Protein AF-F4CV14-F1 (afdb_monomer)

InterPro domains:
  IPR010985 Ribbon-helix-helix [SSF47598] (3-48)

Foldseek 3Di:
DDDDDDDDPVRVVVLVVVCVVVVHDSVVSVVVVVVVVVVVVVVVVVVVVVCVVVVVVVVVVVVVVVVD

Nearest PDB structures (foldseek):
  7vp2-assembly1_B  TM=6.759E-01  e=8.352E+00  Arabidopsis thaliana

Sequence (68 aa):
MAINVRFTDDELAALRAQAEVEQRSMDAVARDAVRQYIERRAHHDSVAEALAVLGPRRRDLMRRLGSA

Organism: Pseudonocardia dioxanivorans (strain ATCC 55486 / DSM 44775 / JCM 13855 / CB1190) (NCBI:txid675635)

Structure (mmCIF, N/CA/C/O backbone):
data_AF-F4CV14-F1
#
_entry.id   AF-F4CV14-F1
#
loop_
_atom_site.group_PDB
_atom_site.id
_atom_site.type_symbol
_atom_site.label_atom_id
_atom_site.label_alt_id
_atom_site.label_comp_id
_atom_site.label_asym_id
_atom_site.label_entity_id
_atom_site.label_seq_id
_atom_site.pdbx_PDB_ins_code
_atom_site.Cartn_x
_atom_site.Cartn_y
_atom_site.Cartn_z
_atom_site.occupancy
_atom_site.B_iso_or_equiv
_atom_site.auth_seq_id
_atom_site.auth_comp_id
_atom_site.auth_asym_id
_atom_site.auth_atom_id
_atom_site.pdbx_PDB_model_num
ATOM 1 N N . MET A 1 1 ? 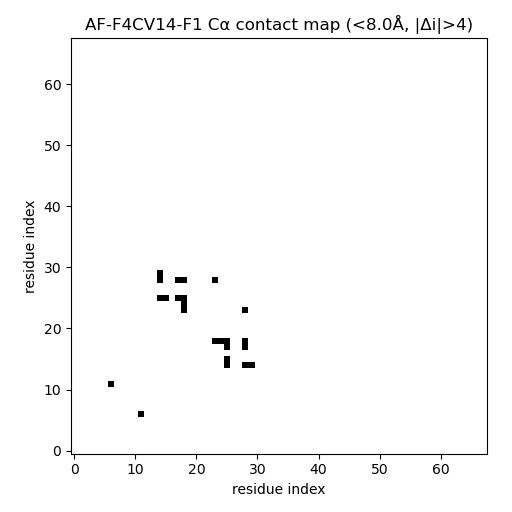8.497 -13.485 10.253 1.00 64.56 1 MET A N 1
ATOM 2 C CA . MET A 1 1 ? 9.216 -12.337 10.856 1.00 64.56 1 MET A CA 1
ATOM 3 C C . MET A 1 1 ? 8.205 -11.253 11.198 1.00 64.56 1 MET A C 1
ATOM 5 O O . MET A 1 1 ? 7.201 -11.179 10.501 1.00 64.56 1 MET A O 1
ATOM 9 N N . ALA A 1 2 ? 8.444 -10.449 12.238 1.00 80.19 2 ALA A N 1
ATOM 10 C CA . ALA A 1 2 ? 7.559 -9.354 12.641 1.00 80.19 2 ALA A CA 1
ATOM 11 C C . ALA A 1 2 ? 8.329 -8.028 12.659 1.00 80.19 2 ALA A C 1
ATOM 13 O O . ALA A 1 2 ? 9.455 -7.974 13.151 1.00 80.19 2 ALA A O 1
ATOM 14 N N . ILE A 1 3 ? 7.717 -6.980 12.112 1.00 84.69 3 ILE A N 1
ATOM 15 C CA . ILE A 1 3 ? 8.205 -5.598 12.149 1.00 84.69 3 ILE A CA 1
ATOM 16 C C . ILE A 1 3 ? 7.121 -4.778 12.846 1.00 84.69 3 ILE A C 1
ATOM 18 O O . ILE A 1 3 ? 5.939 -4.976 12.571 1.00 84.69 3 ILE A O 1
ATOM 22 N N . ASN A 1 4 ? 7.512 -3.883 13.754 1.00 87.81 4 ASN A N 1
ATOM 23 C CA . ASN A 1 4 ? 6.587 -2.956 14.400 1.00 87.81 4 ASN A CA 1
ATOM 24 C C . ASN A 1 4 ? 6.716 -1.582 13.732 1.00 87.81 4 ASN A C 1
ATOM 26 O O . ASN A 1 4 ? 7.780 -0.965 13.790 1.00 87.81 4 ASN A O 1
ATOM 30 N N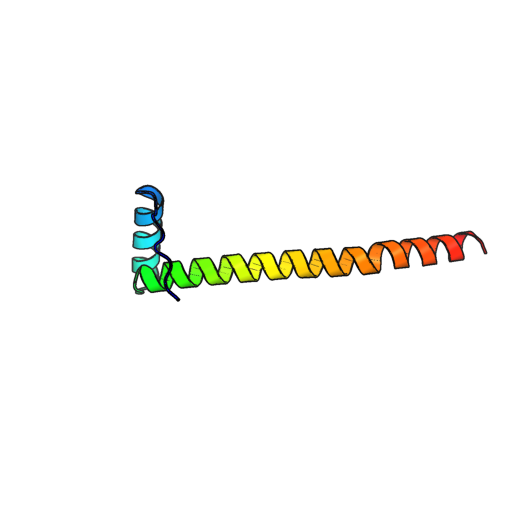 . VAL A 1 5 ? 5.651 -1.145 13.063 1.00 86.19 5 VAL A N 1
ATOM 31 C CA . VAL A 1 5 ? 5.591 0.129 12.341 1.00 86.19 5 VAL A CA 1
ATOM 32 C C . VAL A 1 5 ? 4.834 1.131 13.202 1.00 86.19 5 VAL A C 1
ATOM 34 O O . VAL A 1 5 ? 3.729 0.850 13.663 1.00 86.19 5 VAL A O 1
ATOM 37 N N . ARG A 1 6 ? 5.437 2.300 13.424 1.00 92.62 6 ARG A N 1
ATOM 38 C CA . ARG A 1 6 ? 4.778 3.425 14.089 1.00 92.62 6 ARG A CA 1
ATOM 39 C C . ARG A 1 6 ? 4.247 4.371 13.025 1.00 92.62 6 ARG A C 1
ATOM 41 O O . ARG A 1 6 ? 5.026 4.852 12.211 1.00 92.62 6 ARG A O 1
ATOM 48 N N . PHE A 1 7 ? 2.947 4.608 13.071 1.00 92.06 7 PHE A N 1
ATOM 49 C CA . PHE A 1 7 ? 2.252 5.557 12.214 1.00 92.06 7 PHE A CA 1
ATOM 50 C C . PHE A 1 7 ? 2.078 6.882 12.953 1.00 92.06 7 PHE A C 1
ATOM 52 O O . PHE A 1 7 ? 1.977 6.895 14.184 1.00 92.06 7 PHE A O 1
ATOM 59 N N . THR A 1 8 ? 2.034 7.980 12.208 1.00 96.88 8 THR A N 1
ATOM 60 C CA . THR A 1 8 ? 1.568 9.264 12.737 1.00 96.88 8 THR A CA 1
ATOM 61 C C . THR A 1 8 ? 0.062 9.210 13.013 1.00 96.88 8 THR A C 1
ATOM 63 O O . THR A 1 8 ? -0.644 8.307 12.551 1.00 96.88 8 THR A O 1
ATOM 66 N N . ASP A 1 9 ? -0.453 10.180 13.770 1.00 95.94 9 ASP A N 1
ATOM 67 C CA . ASP A 1 9 ? -1.888 10.255 14.065 1.00 95.94 9 ASP A CA 1
ATOM 68 C C . ASP A 1 9 ? -2.729 10.423 12.788 1.00 95.94 9 ASP A C 1
ATOM 70 O O . ASP A 1 9 ? -3.771 9.775 12.644 1.00 95.94 9 ASP A O 1
ATOM 74 N N . ASP A 1 10 ? -2.235 11.210 11.827 1.00 97.31 10 ASP A N 1
ATOM 75 C CA . ASP A 1 10 ? -2.885 11.427 10.531 1.00 97.31 10 ASP A CA 1
ATOM 76 C C . ASP A 1 10 ? -2.925 10.141 9.693 1.00 97.31 10 ASP A C 1
ATOM 78 O O . ASP A 1 10 ? -3.957 9.790 9.116 1.00 97.31 10 ASP A O 1
ATOM 82 N N . GLU A 1 11 ? -1.822 9.388 9.662 1.00 95.31 11 GLU A N 1
ATOM 83 C CA . GLU A 1 11 ? -1.751 8.098 8.967 1.00 95.31 11 GLU A CA 1
ATOM 84 C C . GLU A 1 11 ? -2.708 7.073 9.587 1.00 95.31 11 GLU A C 1
ATOM 86 O O . GLU A 1 11 ? -3.385 6.338 8.865 1.00 95.31 11 GLU A O 1
ATOM 91 N N . LEU A 1 12 ? -2.820 7.047 10.920 1.00 95.94 12 LEU A N 1
ATOM 92 C CA . LEU A 1 12 ? -3.782 6.202 11.629 1.00 95.94 12 LEU A CA 1
ATOM 93 C C . LEU A 1 12 ? -5.227 6.584 11.310 1.00 95.94 12 LEU A C 1
ATOM 95 O O . LEU A 1 12 ? -6.058 5.691 11.134 1.00 95.94 12 LEU A O 1
ATOM 99 N N . ALA A 1 13 ? -5.540 7.879 11.242 1.00 96.94 13 ALA A N 1
ATOM 100 C CA . ALA A 1 13 ? -6.870 8.358 10.879 1.00 96.94 13 ALA A CA 1
ATOM 101 C C . ALA A 1 13 ? -7.241 7.949 9.445 1.00 96.94 13 ALA A C 1
ATOM 103 O O . ALA A 1 13 ? -8.331 7.419 9.223 1.00 96.94 13 ALA A O 1
ATOM 104 N N . ALA A 1 14 ? -6.314 8.101 8.495 1.00 95.88 14 ALA A N 1
ATOM 105 C CA . ALA A 1 14 ? -6.510 7.670 7.113 1.00 95.88 14 ALA A CA 1
ATOM 106 C C . ALA A 1 14 ? -6.702 6.146 7.002 1.00 95.88 14 ALA A C 1
ATOM 108 O O . ALA A 1 14 ? -7.624 5.682 6.330 1.00 95.88 14 ALA A O 1
ATOM 109 N N . LEU A 1 15 ? -5.882 5.359 7.710 1.00 94.81 15 LEU A N 1
ATOM 110 C CA . LEU A 1 15 ? -6.008 3.898 7.766 1.00 94.81 15 LEU A CA 1
ATOM 111 C C . LEU A 1 15 ? -7.345 3.447 8.360 1.00 94.81 15 LEU A C 1
ATOM 113 O O . LEU A 1 15 ? -7.932 2.489 7.861 1.00 94.81 15 LEU A O 1
ATOM 117 N N . ARG A 1 16 ? -7.831 4.124 9.409 1.00 96.00 16 ARG A N 1
ATOM 118 C CA . ARG A 1 16 ? -9.148 3.853 10.011 1.0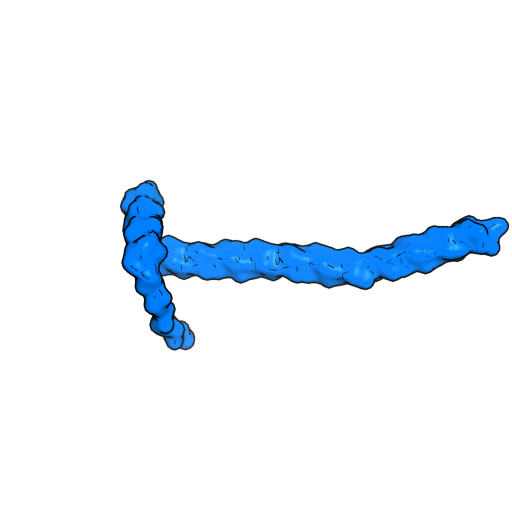0 96.00 16 ARG A CA 1
ATOM 119 C C . ARG A 1 16 ? -10.273 4.116 9.024 1.00 96.00 16 ARG A C 1
ATOM 121 O O . ARG A 1 16 ? -11.069 3.216 8.784 1.00 96.00 16 ARG A O 1
ATOM 128 N N . ALA A 1 17 ? -10.292 5.300 8.414 1.00 97.19 17 ALA A N 1
ATOM 129 C CA . ALA A 1 17 ? -11.315 5.665 7.440 1.00 97.19 17 ALA A CA 1
ATOM 130 C C . ALA A 1 17 ? -11.357 4.669 6.269 1.00 97.19 17 ALA A C 1
ATOM 132 O O . ALA A 1 17 ? -12.426 4.204 5.879 1.00 97.19 17 ALA A O 1
ATOM 133 N N . GLN A 1 18 ? -10.190 4.272 5.755 1.00 96.56 18 GLN A N 1
ATOM 134 C CA . GLN A 1 18 ? -10.106 3.296 4.671 1.00 96.56 18 GLN A CA 1
ATOM 135 C C . GLN A 1 18 ? -10.589 1.9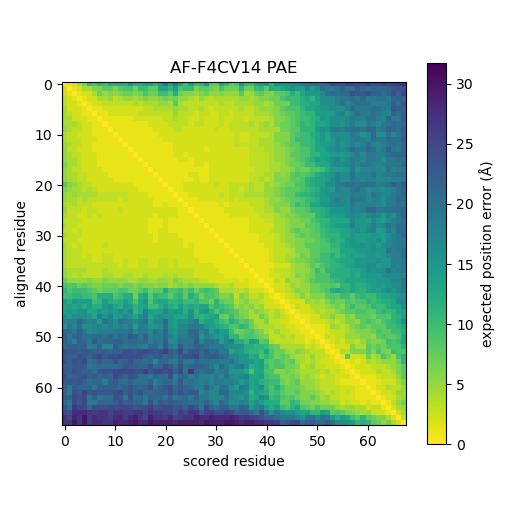00 5.099 1.00 96.56 18 GLN A C 1
ATOM 137 O O . GLN A 1 18 ? -11.304 1.230 4.357 1.00 96.56 18 GLN A O 1
ATOM 142 N N . ALA A 1 19 ? -10.230 1.461 6.307 1.00 97.19 19 ALA A N 1
ATOM 143 C CA . ALA A 1 19 ? -10.661 0.181 6.862 1.00 97.19 19 ALA A CA 1
ATOM 144 C C . ALA A 1 19 ? -12.182 0.103 7.062 1.00 97.19 19 ALA A C 1
ATOM 146 O O . ALA A 1 19 ? -12.777 -0.941 6.788 1.00 97.19 19 ALA A O 1
ATOM 147 N N . GLU A 1 20 ? -12.813 1.203 7.478 1.00 97.56 20 GLU A N 1
ATOM 148 C CA . GLU A 1 20 ? -14.269 1.308 7.603 1.00 97.56 20 GLU A CA 1
ATOM 149 C C . GLU A 1 20 ? -14.968 1.204 6.243 1.00 97.56 20 GLU A C 1
ATOM 151 O O . GLU A 1 20 ? -15.916 0.431 6.103 1.00 97.56 20 GLU A O 1
ATOM 156 N N . VAL A 1 21 ? -14.463 1.917 5.228 1.00 97.69 21 VAL A N 1
ATOM 157 C CA . VAL A 1 21 ? -14.992 1.867 3.854 1.00 97.69 21 VAL A CA 1
ATOM 158 C C . VAL A 1 21 ? -14.894 0.458 3.269 1.00 97.69 21 VAL A C 1
ATOM 160 O O . VAL A 1 21 ? -15.839 -0.022 2.646 1.00 97.69 21 VAL A O 1
ATOM 163 N N . GLU A 1 22 ? -13.767 -0.221 3.478 1.00 95.81 22 GLU A N 1
ATOM 164 C CA . GLU A 1 22 ? -13.535 -1.564 2.942 1.00 95.81 22 GLU A CA 1
ATOM 165 C C . GLU A 1 22 ? -14.099 -2.692 3.822 1.00 95.81 22 GLU A C 1
ATOM 167 O O . GLU A 1 22 ? -14.026 -3.855 3.429 1.00 95.81 22 GLU A O 1
ATOM 172 N N . GLN A 1 23 ? -14.645 -2.376 5.003 1.00 96.81 23 GLN A N 1
ATOM 173 C CA . GLN A 1 23 ? -15.093 -3.349 6.011 1.00 96.81 23 GLN A CA 1
ATOM 174 C C . GLN A 1 23 ? -14.005 -4.373 6.384 1.00 96.81 23 GLN A C 1
ATOM 176 O O . GLN A 1 23 ? -14.256 -5.567 6.565 1.00 96.81 23 GLN A O 1
ATOM 181 N N . ARG A 1 24 ? -12.760 -3.904 6.493 1.00 97.00 24 ARG A N 1
ATOM 182 C CA . ARG A 1 24 ? -11.573 -4.720 6.791 1.00 97.00 24 ARG A CA 1
ATOM 183 C C . ARG A 1 24 ? -10.927 -4.261 8.091 1.00 97.00 24 ARG A C 1
ATOM 185 O O . ARG A 1 24 ? -11.180 -3.169 8.582 1.00 97.00 24 ARG A O 1
ATOM 192 N N . SER A 1 25 ? -10.052 -5.089 8.661 1.00 96.31 25 SER A N 1
ATOM 193 C CA . SER A 1 25 ? -9.227 -4.639 9.784 1.00 96.31 25 SER A CA 1
ATOM 194 C C . SER A 1 25 ? -8.160 -3.651 9.305 1.00 96.31 25 SER A C 1
ATOM 196 O O . SER A 1 25 ? -7.623 -3.788 8.204 1.00 96.31 25 SER A O 1
ATOM 198 N N . MET A 1 26 ? -7.790 -2.693 10.159 1.00 93.75 26 MET A N 1
ATOM 199 C CA . MET A 1 26 ? -6.707 -1.746 9.857 1.00 93.75 26 MET A CA 1
ATOM 200 C C . MET A 1 26 ? -5.392 -2.450 9.497 1.00 93.75 26 MET A C 1
ATOM 202 O O . MET A 1 26 ? -4.695 -2.020 8.586 1.00 93.75 26 MET A O 1
ATOM 206 N N . ASP A 1 27 ? -5.064 -3.556 10.174 1.00 92.62 27 ASP A N 1
ATOM 207 C CA . ASP A 1 27 ? -3.865 -4.352 9.882 1.00 92.62 27 ASP A CA 1
ATOM 208 C C . ASP A 1 27 ? -3.936 -4.998 8.487 1.00 92.62 27 ASP A C 1
ATOM 210 O O . ASP A 1 27 ? -2.947 -5.018 7.756 1.00 92.62 27 ASP A O 1
ATOM 214 N N . ALA A 1 28 ? -5.115 -5.458 8.055 1.00 95.31 28 ALA A N 1
ATOM 215 C CA . ALA A 1 28 ? -5.288 -5.985 6.704 1.00 95.31 28 ALA A CA 1
ATOM 216 C C . ALA A 1 28 ? -5.110 -4.900 5.632 1.00 95.31 28 ALA A C 1
ATOM 218 O O . ALA A 1 28 ? -4.504 -5.178 4.596 1.00 95.31 28 ALA A O 1
ATOM 219 N N . VAL A 1 29 ? -5.605 -3.683 5.879 1.00 96.06 29 VAL A N 1
ATOM 220 C CA . VAL A 1 29 ? -5.420 -2.534 4.978 1.00 96.06 29 VAL A CA 1
ATOM 221 C C . VAL A 1 29 ? -3.954 -2.103 4.942 1.00 96.06 29 VAL A C 1
ATOM 223 O O . VAL A 1 29 ? -3.396 -1.930 3.863 1.00 96.06 29 VAL A O 1
ATOM 226 N N . ALA A 1 30 ? -3.286 -2.018 6.095 1.00 93.38 30 ALA A N 1
ATOM 227 C CA . ALA A 1 30 ? -1.871 -1.660 6.173 1.00 93.38 30 ALA A CA 1
ATOM 228 C C . ALA A 1 30 ? -0.979 -2.662 5.420 1.00 93.38 30 ALA A C 1
ATOM 230 O O . ALA A 1 30 ? -0.118 -2.264 4.634 1.00 93.38 30 ALA A O 1
ATOM 231 N N . ARG A 1 31 ? -1.207 -3.970 5.600 1.00 92.94 31 ARG A N 1
ATOM 232 C CA . AR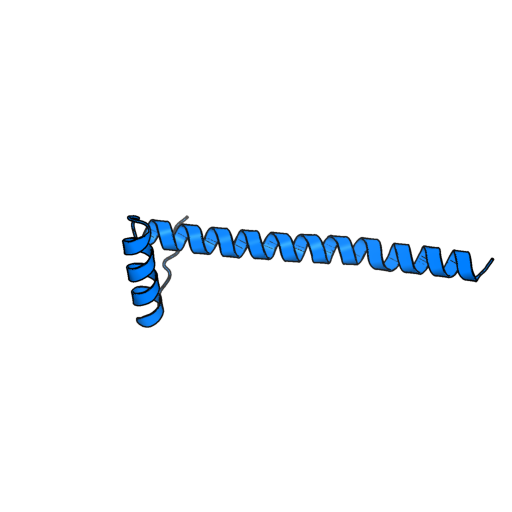G A 1 31 ? -0.471 -5.015 4.865 1.00 92.94 31 ARG A CA 1
ATOM 233 C C . ARG A 1 31 ? -0.701 -4.928 3.363 1.00 92.94 31 ARG A C 1
ATOM 235 O O . ARG A 1 31 ? 0.234 -5.128 2.590 1.00 92.94 31 ARG A O 1
ATOM 242 N N . ASP A 1 32 ? -1.930 -4.636 2.954 1.00 95.25 32 ASP A N 1
ATOM 243 C CA . ASP A 1 32 ? -2.247 -4.475 1.543 1.00 95.25 32 ASP A CA 1
ATOM 244 C C . ASP A 1 32 ? -1.571 -3.238 0.944 1.00 95.25 32 ASP A C 1
ATOM 246 O O . ASP A 1 32 ? -0.951 -3.335 -0.111 1.00 95.25 32 ASP A O 1
ATOM 250 N N . ALA A 1 33 ? -1.573 -2.113 1.660 1.00 93.19 33 ALA A N 1
ATOM 251 C CA . ALA A 1 33 ? -0.870 -0.902 1.253 1.00 93.19 33 ALA A CA 1
ATOM 252 C C . ALA A 1 33 ? 0.638 -1.148 1.064 1.00 93.19 33 ALA A C 1
ATOM 254 O O . ALA A 1 33 ? 1.208 -0.734 0.051 1.00 93.19 33 ALA A O 1
ATOM 255 N N . VAL A 1 34 ? 1.274 -1.880 1.987 1.00 92.44 34 VAL A N 1
ATOM 256 C CA . VAL A 1 34 ? 2.690 -2.274 1.874 1.00 92.44 34 VAL A CA 1
ATOM 257 C C . VAL A 1 34 ? 2.925 -3.141 0.637 1.00 92.44 34 VAL A C 1
ATOM 259 O O . VAL A 1 34 ? 3.855 -2.879 -0.126 1.00 92.44 34 VAL A O 1
ATOM 262 N N . ARG A 1 35 ? 2.074 -4.145 0.397 1.00 92.88 35 ARG A N 1
ATOM 263 C CA . ARG A 1 35 ? 2.169 -4.998 -0.795 1.00 92.88 35 ARG A CA 1
ATOM 264 C C . ARG A 1 35 ? 2.051 -4.175 -2.075 1.00 92.88 35 ARG A C 1
ATOM 266 O O . ARG A 1 35 ? 2.930 -4.264 -2.926 1.00 92.88 35 ARG A O 1
ATOM 273 N N . GLN A 1 36 ? 1.038 -3.318 -2.176 1.00 93.31 36 GLN A N 1
ATOM 274 C CA . GLN A 1 36 ? 0.852 -2.472 -3.352 1.00 93.31 36 GLN A CA 1
ATOM 275 C C . GLN A 1 36 ? 2.013 -1.485 -3.554 1.00 93.31 36 GLN A C 1
ATOM 277 O O . GLN A 1 36 ? 2.334 -1.138 -4.688 1.00 93.31 36 GLN A O 1
ATOM 282 N N . TYR A 1 37 ? 2.634 -0.987 -2.480 1.00 90.56 37 TYR A N 1
ATOM 283 C CA . TYR A 1 37 ? 3.824 -0.136 -2.577 1.00 90.56 37 TYR A CA 1
ATOM 284 C C . TYR A 1 37 ? 5.007 -0.900 -3.186 1.00 90.56 37 TYR A C 1
ATOM 286 O O . TYR A 1 37 ? 5.638 -0.409 -4.125 1.00 90.56 37 TYR A O 1
ATOM 294 N N . ILE A 1 38 ? 5.266 -2.118 -2.701 1.00 90.50 38 ILE A N 1
ATOM 295 C CA . ILE A 1 38 ? 6.343 -2.975 -3.212 1.00 90.50 38 ILE A CA 1
ATOM 296 C C . ILE A 1 38 ? 6.077 -3.367 -4.667 1.00 90.50 38 ILE A C 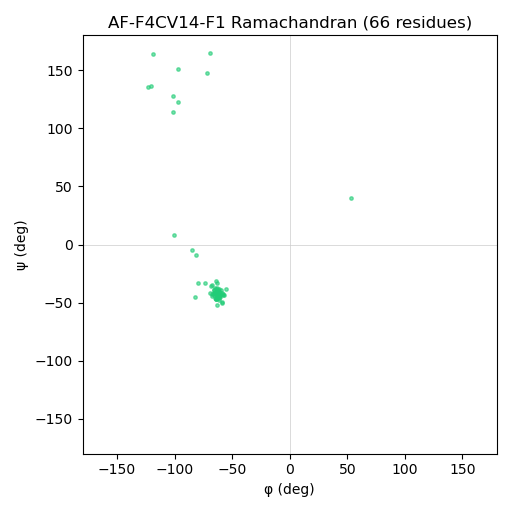1
ATOM 298 O O . ILE A 1 38 ? 6.969 -3.234 -5.497 1.00 90.50 38 ILE A O 1
ATOM 302 N N . GLU A 1 39 ? 4.862 -3.803 -5.001 1.00 90.62 39 GLU A N 1
ATOM 303 C CA . GLU A 1 39 ? 4.492 -4.214 -6.362 1.00 90.62 39 GLU A CA 1
ATOM 304 C C . GLU A 1 39 ? 4.611 -3.060 -7.361 1.00 90.62 39 GLU A C 1
ATOM 306 O O . GLU A 1 39 ? 5.222 -3.216 -8.421 1.00 90.62 39 GLU A O 1
ATOM 311 N N . ARG A 1 40 ? 4.099 -1.873 -7.003 1.00 86.06 40 ARG A N 1
ATOM 312 C CA . ARG A 1 40 ? 4.258 -0.669 -7.830 1.00 86.06 40 ARG A CA 1
ATOM 313 C C . ARG A 1 40 ? 5.730 -0.351 -8.053 1.00 86.06 40 ARG A C 1
ATOM 315 O O . ARG A 1 40 ? 6.121 -0.042 -9.178 1.00 86.06 40 ARG A O 1
ATOM 322 N N . ARG A 1 41 ? 6.561 -0.455 -7.012 1.00 82.38 41 ARG A N 1
ATOM 323 C CA . ARG A 1 41 ? 7.990 -0.163 -7.135 1.00 82.38 41 ARG A CA 1
ATOM 324 C C . ARG A 1 41 ? 8.732 -1.205 -7.970 1.00 82.38 41 ARG A C 1
ATOM 326 O O . ARG A 1 41 ? 9.502 -0.824 -8.843 1.00 82.38 41 ARG A O 1
ATOM 333 N N . ALA A 1 42 ? 8.431 -2.486 -7.778 1.00 80.06 42 ALA A N 1
ATOM 334 C CA . ALA A 1 42 ? 9.001 -3.578 -8.559 1.00 80.06 42 ALA A CA 1
ATOM 335 C C . ALA A 1 42 ? 8.683 -3.437 -10.056 1.00 80.06 42 ALA A C 1
ATOM 337 O O . ALA A 1 42 ? 9.549 -3.671 -10.896 1.00 80.06 42 ALA A O 1
ATOM 338 N N . HIS A 1 43 ? 7.468 -2.999 -10.401 1.00 76.25 43 HIS A N 1
ATOM 339 C CA . HIS A 1 43 ? 7.112 -2.719 -11.790 1.00 76.25 43 HIS A CA 1
ATOM 340 C C . HIS A 1 43 ? 7.949 -1.575 -12.382 1.00 76.25 43 HIS A C 1
ATOM 342 O O . HIS A 1 43 ? 8.489 -1.711 -13.480 1.00 76.25 43 HIS A O 1
ATOM 348 N N . HIS A 1 44 ? 8.109 -0.468 -11.649 1.00 75.06 44 HIS A N 1
ATOM 349 C CA . HIS A 1 44 ? 8.948 0.650 -12.089 1.00 75.06 44 HIS A CA 1
ATOM 350 C C . HIS A 1 44 ? 10.415 0.251 -12.269 1.00 75.06 44 HIS A C 1
ATOM 352 O O . HIS A 1 44 ? 11.021 0.609 -13.280 1.00 75.06 44 HIS A O 1
ATOM 358 N N . ASP A 1 45 ? 10.965 -0.509 -11.325 1.00 75.06 45 ASP A N 1
ATOM 359 C CA . ASP A 1 45 ? 12.351 -0.967 -11.382 1.00 75.06 45 ASP A CA 1
ATOM 360 C C . ASP A 1 45 ? 12.552 -1.945 -12.560 1.00 75.06 45 ASP A C 1
ATOM 362 O O . ASP A 1 45 ? 13.519 -1.813 -13.308 1.00 75.06 45 ASP A O 1
ATOM 366 N N . SER A 1 46 ? 11.587 -2.837 -12.821 1.00 72.56 46 SER A N 1
ATOM 367 C CA . SER A 1 46 ? 11.603 -3.741 -13.982 1.00 72.56 46 SER A CA 1
ATOM 368 C C . SER A 1 46 ? 11.566 -2.990 -15.319 1.00 72.56 46 SER A C 1
ATOM 370 O O . SER A 1 46 ? 12.316 -3.312 -16.245 1.00 72.56 46 SER A O 1
ATOM 372 N N . VAL A 1 47 ? 10.735 -1.948 -15.432 1.00 76.44 47 VAL A N 1
ATOM 373 C CA . VAL A 1 47 ? 10.684 -1.098 -16.633 1.00 76.44 47 VAL A CA 1
ATOM 374 C C . VAL A 1 47 ? 11.998 -0.335 -16.817 1.00 76.44 47 VAL A C 1
ATOM 376 O O . VAL A 1 47 ? 12.508 -0.250 -17.936 1.00 76.44 47 VAL A O 1
ATOM 379 N N . ALA A 1 48 ? 12.573 0.197 -15.736 1.00 75.31 48 ALA A N 1
ATOM 380 C CA . ALA A 1 48 ? 13.856 0.893 -15.779 1.00 75.31 48 ALA A CA 1
ATOM 381 C C . ALA A 1 48 ? 14.997 -0.039 -16.221 1.00 75.31 48 ALA A C 1
ATOM 383 O O . ALA A 1 48 ? 15.803 0.341 -17.074 1.00 75.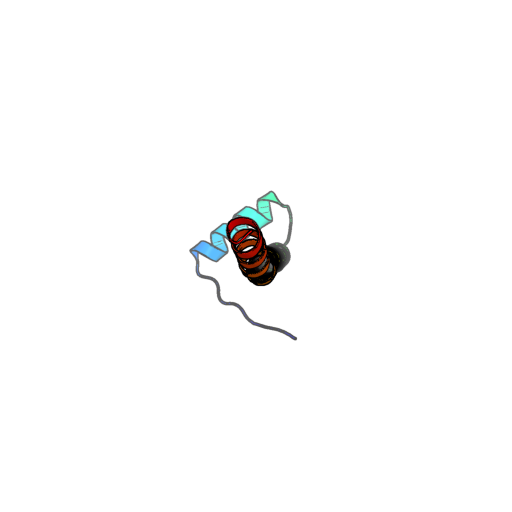31 48 ALA A O 1
ATOM 384 N N . GLU A 1 49 ? 15.029 -1.273 -15.713 1.00 77.50 49 GLU A N 1
ATOM 385 C CA . GLU A 1 49 ? 15.990 -2.303 -16.114 1.00 77.50 49 GLU A CA 1
ATOM 386 C C . GLU A 1 49 ? 15.847 -2.658 -17.603 1.00 77.50 49 GLU A C 1
ATOM 388 O O . GLU A 1 49 ? 16.826 -2.631 -18.355 1.00 77.50 49 GLU A O 1
ATOM 393 N N . ALA A 1 50 ? 14.620 -2.899 -18.074 1.00 72.75 50 ALA A N 1
ATOM 394 C CA . ALA A 1 50 ? 14.360 -3.187 -19.483 1.00 72.75 50 ALA A CA 1
ATOM 395 C C . ALA A 1 50 ? 14.819 -2.038 -20.404 1.00 72.75 50 ALA A C 1
ATOM 397 O O . ALA A 1 50 ? 15.447 -2.268 -21.445 1.00 72.75 50 ALA A O 1
ATOM 398 N N . LEU A 1 51 ? 14.565 -0.785 -20.013 1.00 71.69 51 LEU A N 1
ATOM 399 C CA . LEU A 1 51 ? 15.011 0.398 -20.753 1.00 71.69 51 LEU A CA 1
ATOM 400 C C . LEU A 1 51 ? 16.536 0.568 -20.737 1.00 71.69 51 LEU A C 1
ATOM 402 O O . LEU A 1 51 ? 17.106 0.985 -21.752 1.00 71.69 51 LEU A O 1
ATOM 406 N N . ALA A 1 52 ? 17.207 0.203 -19.641 1.00 72.56 52 ALA A N 1
ATOM 407 C CA . ALA A 1 52 ? 18.666 0.213 -19.550 1.00 72.56 52 ALA A CA 1
ATOM 408 C C . ALA A 1 52 ? 19.317 -0.779 -20.529 1.00 72.56 52 ALA A C 1
ATOM 410 O O . ALA A 1 52 ? 20.390 -0.496 -21.059 1.00 72.56 52 ALA A O 1
ATOM 411 N N . VAL A 1 53 ? 18.653 -1.896 -20.842 1.00 73.75 53 VAL A N 1
ATOM 412 C CA . VAL A 1 53 ? 19.135 -2.883 -21.825 1.00 73.75 53 VAL A CA 1
ATOM 413 C C . VAL A 1 53 ? 18.808 -2.464 -23.263 1.00 73.75 53 VAL A C 1
ATOM 415 O O . VAL A 1 53 ? 19.653 -2.551 -24.160 1.00 73.75 53 VAL A O 1
ATOM 418 N N . LEU A 1 54 ? 17.582 -2.002 -23.512 1.00 69.81 54 LEU A N 1
ATOM 419 C CA . LEU A 1 54 ? 17.097 -1.712 -24.866 1.00 69.81 54 LEU A CA 1
ATOM 420 C C . LEU A 1 54 ? 17.597 -0.366 -25.409 1.00 69.81 54 LEU A C 1
ATOM 422 O O . LEU A 1 54 ? 17.848 -0.235 -26.610 1.00 69.81 54 LEU A O 1
ATOM 426 N N . GLY A 1 55 ? 17.783 0.634 -24.546 1.00 75.06 55 GLY A N 1
ATOM 427 C CA . GLY A 1 55 ? 18.245 1.970 -24.927 1.00 75.06 55 GLY A CA 1
ATOM 428 C C . GLY A 1 55 ? 19.615 1.978 -25.625 1.00 75.06 55 GLY A C 1
ATOM 429 O O . GLY A 1 55 ? 19.735 2.567 -26.705 1.00 75.06 55 GLY A O 1
ATOM 430 N N . PRO A 1 56 ? 20.651 1.331 -25.061 1.00 78.38 56 PRO A N 1
ATOM 431 C CA . PRO A 1 56 ? 21.957 1.188 -25.703 1.00 78.38 56 PRO A CA 1
ATOM 432 C C . PRO A 1 56 ? 21.892 0.394 -27.010 1.00 78.38 56 PRO A C 1
ATOM 434 O O . PRO A 1 56 ? 22.461 0.836 -28.006 1.00 78.38 56 PRO A O 1
ATOM 437 N N . ARG A 1 57 ? 21.142 -0.719 -27.044 1.00 72.31 57 ARG A N 1
ATOM 438 C CA . ARG A 1 57 ? 20.989 -1.559 -28.247 1.00 72.31 57 ARG A CA 1
ATOM 439 C C . ARG A 1 57 ? 20.351 -0.799 -29.407 1.00 72.31 57 ARG A C 1
ATOM 441 O O . ARG A 1 57 ? 20.833 -0.871 -30.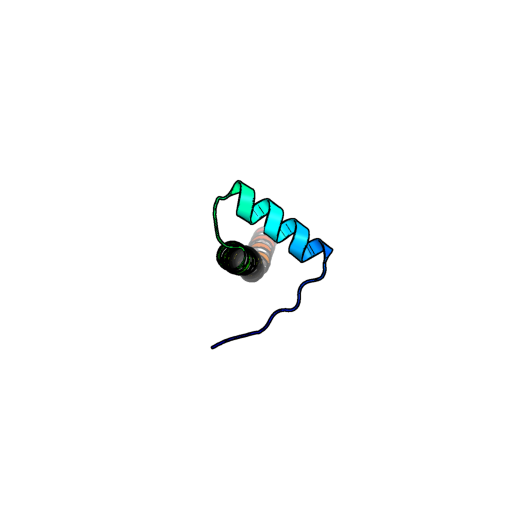532 1.00 72.31 57 ARG A O 1
ATOM 448 N N . ARG A 1 58 ? 19.304 -0.015 -29.136 1.00 72.81 58 ARG A N 1
ATOM 449 C CA . ARG A 1 58 ? 18.661 0.830 -30.153 1.00 72.81 58 ARG A CA 1
ATOM 450 C C . ARG A 1 58 ? 19.602 1.917 -30.670 1.00 72.81 58 ARG A C 1
ATOM 452 O O . ARG A 1 58 ? 19.652 2.148 -31.873 1.00 72.81 58 ARG A O 1
ATOM 459 N N . ARG A 1 59 ? 20.367 2.564 -29.783 1.00 75.31 59 ARG A N 1
ATOM 460 C CA . ARG A 1 59 ? 21.391 3.550 -30.178 1.00 75.31 59 ARG A CA 1
ATOM 461 C C . ARG A 1 59 ? 22.462 2.933 -31.069 1.00 75.31 59 ARG A C 1
ATOM 463 O O . ARG A 1 59 ? 22.875 3.564 -32.033 1.00 75.31 59 ARG A O 1
ATOM 470 N N . ASP A 1 60 ? 22.900 1.724 -30.742 1.00 80.75 60 ASP A N 1
ATOM 471 C CA . ASP A 1 60 ? 23.904 1.001 -31.514 1.00 80.75 60 ASP A CA 1
ATOM 472 C C . ASP A 1 60 ? 23.411 0.656 -32.925 1.00 80.75 60 ASP A C 1
ATOM 474 O O . ASP A 1 60 ? 24.082 0.962 -33.907 1.00 80.75 60 ASP A O 1
ATOM 478 N N . LEU A 1 61 ? 22.193 0.121 -33.036 1.00 84.25 61 LEU A N 1
ATOM 479 C CA . LEU A 1 61 ? 21.566 -0.174 -34.325 1.00 84.25 61 LEU A CA 1
ATOM 480 C C . LEU A 1 61 ? 21.371 1.086 -35.177 1.00 84.25 61 LEU A C 1
ATOM 482 O O . LEU A 1 61 ? 21.703 1.073 -36.358 1.00 84.25 61 LEU A O 1
ATOM 486 N N . MET A 1 62 ? 20.902 2.187 -34.581 1.00 82.56 62 MET A N 1
ATOM 487 C CA . MET A 1 62 ? 20.766 3.464 -35.293 1.00 82.56 62 MET A CA 1
ATOM 488 C C . MET A 1 62 ? 22.117 4.017 -35.754 1.00 82.56 62 MET A C 1
ATOM 490 O O . MET A 1 62 ? 22.216 4.529 -36.865 1.00 82.56 62 MET A O 1
ATOM 494 N N . ARG A 1 63 ? 23.174 3.875 -34.943 1.00 81.44 63 ARG A N 1
ATOM 495 C CA . ARG A 1 63 ? 24.534 4.260 -35.3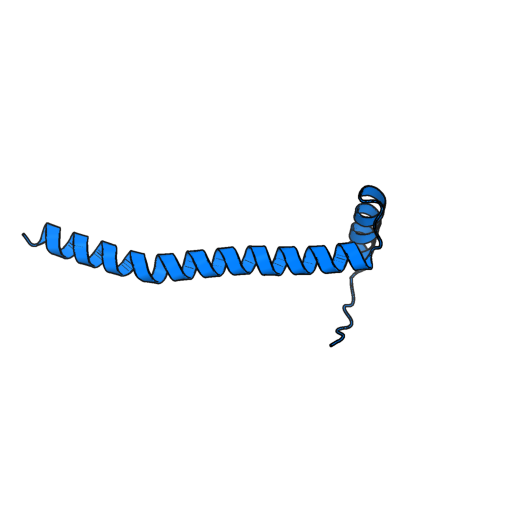42 1.00 81.44 63 ARG A CA 1
ATOM 496 C C . ARG A 1 63 ? 25.000 3.459 -36.556 1.00 81.44 63 ARG A C 1
ATOM 498 O O . ARG A 1 63 ? 25.553 4.043 -37.474 1.00 81.44 63 ARG A O 1
ATOM 505 N N . ARG A 1 64 ? 24.747 2.147 -36.559 1.00 80.62 64 ARG A N 1
ATOM 506 C CA . ARG A 1 64 ? 25.126 1.234 -37.648 1.00 80.62 64 ARG A CA 1
ATOM 507 C C . ARG A 1 64 ? 24.346 1.488 -38.939 1.00 80.62 64 ARG A C 1
ATOM 509 O O . ARG A 1 64 ? 24.915 1.348 -40.012 1.00 80.62 64 ARG A O 1
ATOM 516 N N . LEU A 1 65 ? 23.070 1.864 -38.834 1.00 82.19 65 LEU A N 1
ATOM 517 C CA . LEU A 1 65 ? 22.236 2.230 -39.983 1.00 82.19 65 LEU A CA 1
ATOM 518 C C . LEU A 1 65 ? 22.600 3.599 -40.569 1.00 82.19 65 LEU A C 1
ATOM 520 O O . LEU A 1 65 ? 22.485 3.776 -41.771 1.00 82.19 65 LEU A O 1
ATOM 524 N N . GLY A 1 66 ? 23.034 4.556 -39.743 1.00 75.50 66 GLY A N 1
ATOM 525 C CA . GLY A 1 66 ? 23.502 5.867 -40.210 1.00 75.50 66 GLY A CA 1
ATOM 526 C C . GLY A 1 66 ? 24.951 5.887 -40.710 1.00 75.50 66 GLY A C 1
ATOM 527 O O . GLY A 1 66 ? 25.392 6.901 -41.239 1.00 75.50 66 GLY A O 1
ATOM 528 N N . SER A 1 67 ? 25.703 4.799 -40.513 1.00 60.09 67 SER A N 1
ATOM 529 C CA . SER A 1 67 ? 27.068 4.616 -41.025 1.00 60.09 67 SER A CA 1
ATOM 530 C C . SER A 1 67 ? 27.139 3.744 -42.289 1.00 60.09 67 SER A C 1
ATOM 532 O O . SER A 1 67 ? 28.239 3.349 -42.673 1.00 60.09 67 SER A O 1
ATOM 534 N N . ALA A 1 68 ? 25.988 3.391 -42.871 1.00 50.91 68 ALA A N 1
ATOM 535 C CA . ALA A 1 68 ? 25.837 2.681 -44.143 1.00 50.91 68 ALA A CA 1
ATOM 536 C C . ALA A 1 68 ? 25.341 3.657 -45.217 1.00 50.91 68 ALA A C 1
ATOM 538 O O . ALA A 1 68 ? 25.752 3.485 -46.384 1.00 50.91 68 ALA A O 1
#

Secondary structure (DSSP, 8-state):
----PPPPHHHHHHHHHHHHHHT--HHHHHHHHHHHHHHHHHHHHHHHHHHHHHHHHHHHHHHHHHT-

pLDDT: mean 85.55, std 10.77, range [50.91, 97.69]

Radius of gyration: 21.66 Å; Cα contacts (8 Å, |Δi|>4): 12; chains: 1; bounding box: 42×24×58 Å

Solvent-accessible surface area (backbone atoms only — not comparable to full-atom values): 4017 Å² total; per-residue (Å²): 140,88,82,90,82,86,72,54,73,68,55,49,50,52,42,47,56,51,14,61,76,69,75,47,53,51,67,60,49,52,54,49,53,52,50,53,52,51,53,55,48,52,52,53,52,51,52,52,53,53,47,65,59,49,53,57,53,51,53,50,52,52,53,57,63,74,73,108

Mean predicted aligned error: 9.47 Å